Protein AF-F8KYG0-F1 (afdb_monomer_lite)

Secondary structure (DSSP, 8-state):
--HHHHHHHHHHHHHHHHHHHHHHHHHHHHHHHHHHHHHHHHHHS-------TTS-GGGGPPTT--------------PPPPPPPP----TT-----TT--EEEEE----GGGSB-TTT-PBPPP----EEEEEEEETTEEEEEEEE-

InterPro domains:
  IPR024463 Transposase TnpC, homeodomain [PF13007] (32-103)
  IPR052344 Transposase-related protein [PTHR33678] (14-146)

pLDDT: mean 79.39, std 13.05, range [48.59, 97.75]

Structure (mmCIF, N/CA/C/O backbone):
data_AF-F8KYG0-F1
#
_entry.id   AF-F8KYG0-F1
#
loop_
_atom_site.group_PDB
_atom_site.id
_atom_site.type_symbol
_atom_site.label_atom_id
_atom_site.label_alt_id
_atom_site.label_comp_id
_atom_site.label_asym_id
_atom_site.label_entity_id
_atom_site.label_seq_id
_atom_site.pdbx_PDB_ins_code
_atom_site.Cartn_x
_atom_site.Cartn_y
_atom_site.Cartn_z
_atom_site.occupancy
_atom_site.B_iso_or_equiv
_atom_site.auth_seq_id
_atom_site.auth_comp_id
_atom_site.auth_asym_id
_atom_site.auth_atom_id
_atom_site.pdbx_PDB_model_num
ATOM 1 N N . MET A 1 1 ? 33.836 -8.156 -55.244 1.00 54.06 1 MET A N 1
ATOM 2 C CA . MET A 1 1 ? 34.107 -7.925 -53.810 1.00 54.06 1 MET A CA 1
ATOM 3 C C . MET A 1 1 ? 34.883 -9.121 -53.305 1.00 54.06 1 MET A C 1
ATOM 5 O O . MET A 1 1 ? 34.494 -10.247 -53.607 1.00 54.06 1 MET A O 1
ATOM 9 N N . THR A 1 2 ? 36.030 -8.895 -52.675 1.00 76.50 2 THR A N 1
ATOM 10 C CA . THR A 1 2 ? 36.908 -9.973 -52.195 1.00 76.50 2 THR A CA 1
ATOM 11 C C . THR A 1 2 ? 36.320 -10.591 -50.918 1.00 76.50 2 THR A C 1
ATOM 13 O O . THR A 1 2 ? 35.661 -9.911 -50.137 1.00 76.50 2 THR A O 1
ATOM 16 N N . ALA A 1 3 ? 36.529 -11.895 -50.697 1.00 77.50 3 ALA A N 1
ATOM 17 C CA . ALA A 1 3 ? 36.065 -12.613 -49.499 1.00 77.50 3 ALA A CA 1
ATOM 18 C C . ALA A 1 3 ? 36.300 -11.884 -48.148 1.00 77.50 3 ALA A C 1
ATOM 20 O O . ALA A 1 3 ? 35.389 -11.902 -47.317 1.00 77.50 3 ALA A O 1
ATOM 21 N N . PRO A 1 4 ? 37.442 -11.199 -47.910 1.00 81.44 4 PRO A N 1
ATOM 22 C CA . PRO A 1 4 ? 37.635 -10.400 -46.695 1.00 81.44 4 PRO A CA 1
ATOM 23 C C . PRO A 1 4 ? 36.664 -9.217 -46.549 1.00 81.44 4 PRO A C 1
ATOM 25 O O . PRO A 1 4 ? 36.226 -8.940 -45.436 1.00 81.44 4 PRO A O 1
ATOM 28 N N . GLU A 1 5 ? 36.274 -8.539 -47.632 1.00 83.75 5 GLU A N 1
ATOM 29 C CA . GLU A 1 5 ? 35.351 -7.391 -47.565 1.00 83.75 5 GLU A CA 1
ATOM 30 C C . GLU A 1 5 ? 33.942 -7.813 -47.135 1.00 83.75 5 GLU A C 1
ATOM 32 O O . GLU A 1 5 ? 33.272 -7.105 -46.386 1.00 83.75 5 GLU A O 1
ATOM 37 N N . LEU A 1 6 ? 33.493 -8.993 -47.574 1.00 86.44 6 LEU A N 1
ATOM 38 C CA . LEU A 1 6 ? 32.189 -9.536 -47.186 1.00 86.44 6 LEU A CA 1
ATOM 39 C C . LEU A 1 6 ? 32.143 -9.889 -45.696 1.00 86.44 6 LEU A C 1
ATOM 41 O O . LEU A 1 6 ? 31.139 -9.626 -45.035 1.00 86.44 6 LEU A O 1
ATOM 45 N N . LEU A 1 7 ? 33.241 -10.428 -45.156 1.00 90.25 7 LEU A N 1
ATOM 46 C CA . LEU A 1 7 ? 33.363 -10.726 -43.731 1.00 90.25 7 LEU A CA 1
ATOM 47 C C . LEU A 1 7 ? 33.340 -9.444 -42.889 1.00 90.25 7 LEU A C 1
ATOM 49 O O . LEU A 1 7 ? 32.612 -9.375 -41.903 1.00 90.25 7 LEU A O 1
ATOM 53 N N . VAL A 1 8 ? 34.086 -8.415 -43.301 1.00 91.81 8 VAL A N 1
ATOM 54 C CA . VAL A 1 8 ? 34.108 -7.116 -42.609 1.00 91.81 8 VAL A CA 1
ATOM 55 C C . VAL A 1 8 ? 32.717 -6.478 -42.600 1.00 91.81 8 VAL A C 1
ATOM 57 O O . VAL A 1 8 ? 32.253 -6.051 -41.546 1.00 91.81 8 VAL A O 1
ATOM 60 N N . ASN A 1 9 ? 32.004 -6.491 -43.727 1.00 91.19 9 ASN A N 1
ATOM 61 C CA . ASN A 1 9 ? 30.640 -5.959 -43.800 1.00 91.19 9 ASN A CA 1
ATOM 62 C C . ASN A 1 9 ? 29.650 -6.753 -42.931 1.00 91.19 9 ASN A C 1
ATOM 64 O O . ASN A 1 9 ? 28.789 -6.163 -42.280 1.00 91.19 9 ASN A O 1
ATOM 68 N N . SER A 1 10 ? 29.792 -8.080 -42.870 1.00 91.38 10 SER A N 1
ATOM 69 C CA . SER A 1 10 ? 28.989 -8.920 -41.974 1.00 91.38 10 SER A CA 1
ATOM 70 C C . SER A 1 10 ? 29.222 -8.565 -40.504 1.00 91.38 10 SER A C 1
ATOM 72 O O . SER A 1 10 ? 28.263 -8.446 -39.744 1.00 91.38 10 SER A O 1
ATOM 74 N N . LEU A 1 11 ? 30.481 -8.36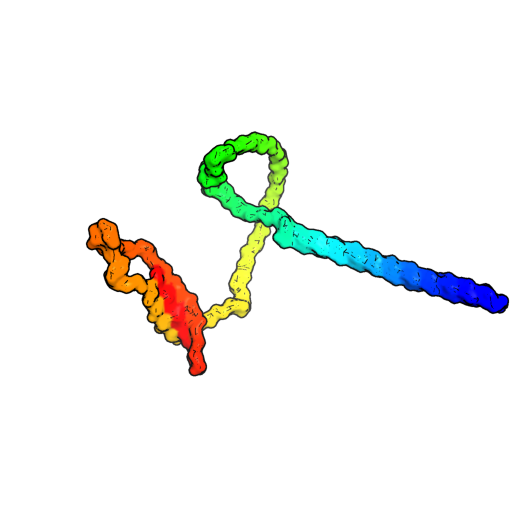6 -40.105 1.00 92.81 11 LEU A N 1
ATOM 75 C CA . LEU A 1 11 ? 30.836 -7.998 -38.734 1.00 92.81 11 LEU A CA 1
ATOM 76 C C . LEU A 1 11 ? 30.332 -6.595 -38.372 1.00 92.81 11 LEU A C 1
ATOM 78 O O . LEU A 1 11 ? 29.818 -6.403 -37.274 1.00 92.81 11 LEU A O 1
ATOM 82 N N . LEU A 1 12 ? 30.414 -5.632 -39.294 1.00 94.38 12 LEU A N 1
ATOM 83 C CA . LEU A 1 12 ? 29.882 -4.280 -39.089 1.00 94.38 12 LEU A CA 1
ATOM 84 C C . LEU A 1 12 ? 28.362 -4.285 -38.893 1.00 94.38 12 LEU A C 1
ATOM 86 O O . LEU A 1 12 ? 27.861 -3.627 -37.982 1.00 94.38 12 LEU A O 1
ATOM 90 N N . ASN A 1 13 ? 27.636 -5.075 -39.688 1.00 93.00 13 ASN A N 1
ATOM 91 C CA . ASN A 1 13 ? 26.192 -5.245 -39.518 1.00 93.00 13 ASN A CA 1
ATOM 92 C C . ASN A 1 13 ? 25.851 -5.883 -38.165 1.00 93.00 13 ASN A C 1
ATOM 94 O O . ASN A 1 13 ? 24.872 -5.506 -37.523 1.00 93.00 13 ASN A O 1
ATOM 98 N N . GLU A 1 14 ? 26.662 -6.839 -37.713 1.00 93.25 14 GLU A N 1
ATOM 99 C CA . GLU A 1 14 ? 26.452 -7.489 -36.424 1.00 93.25 14 GLU A CA 1
ATOM 100 C C . GLU A 1 14 ? 26.726 -6.543 -35.245 1.00 93.25 14 GLU A C 1
ATOM 102 O O . GLU A 1 14 ? 25.975 -6.554 -34.269 1.00 93.25 14 GLU A O 1
ATOM 107 N N . ILE A 1 15 ? 27.751 -5.692 -35.345 1.00 95.06 15 ILE A N 1
ATOM 108 C CA . ILE A 1 15 ? 28.039 -4.642 -34.357 1.00 95.06 15 ILE A CA 1
ATOM 109 C C . ILE A 1 15 ? 26.882 -3.640 -34.304 1.00 95.06 15 ILE A C 1
ATOM 111 O O . ILE A 1 15 ? 26.331 -3.420 -33.229 1.00 95.06 15 ILE A O 1
ATOM 115 N N . ALA A 1 16 ? 26.427 -3.135 -35.453 1.00 95.31 16 ALA A N 1
ATOM 116 C CA . ALA A 1 16 ? 25.303 -2.201 -35.516 1.00 95.31 16 ALA A CA 1
ATOM 117 C C . ALA A 1 16 ? 24.023 -2.792 -34.891 1.00 95.31 16 ALA A C 1
ATOM 119 O O . ALA A 1 16 ? 23.362 -2.150 -34.076 1.00 95.31 16 ALA A O 1
ATOM 120 N N . ALA A 1 17 ? 23.713 -4.058 -35.189 1.00 94.12 17 ALA A N 1
ATOM 121 C CA . ALA A 1 17 ? 22.562 -4.748 -34.608 1.00 94.12 17 ALA A CA 1
ATOM 122 C C . ALA A 1 17 ? 22.698 -4.983 -33.091 1.00 94.12 17 ALA A C 1
ATOM 124 O O . ALA A 1 17 ? 21.694 -5.075 -32.375 1.00 94.12 17 ALA A O 1
ATOM 125 N N . ARG A 1 18 ? 23.925 -5.130 -32.577 1.00 94.44 18 ARG A N 1
ATOM 126 C CA . ARG A 1 18 ? 24.190 -5.227 -31.134 1.00 94.44 18 ARG A CA 1
ATOM 127 C C . ARG A 1 18 ? 24.029 -3.865 -30.461 1.00 94.44 18 ARG A C 1
ATOM 129 O O . ARG A 1 18 ? 23.368 -3.811 -29.424 1.00 94.44 18 ARG A O 1
ATOM 136 N N . ASP A 1 19 ? 24.526 -2.795 -31.069 1.00 96.00 19 ASP A N 1
ATOM 137 C CA . ASP A 1 19 ? 24.418 -1.429 -30.545 1.00 96.00 19 ASP A CA 1
ATOM 138 C C . ASP A 1 19 ? 22.962 -0.955 -30.478 1.00 96.00 19 ASP A C 1
ATOM 140 O O . ASP A 1 19 ? 22.536 -0.403 -29.463 1.00 96.00 19 ASP A O 1
ATOM 144 N N . GLU A 1 20 ? 22.143 -1.272 -31.486 1.00 95.44 20 GLU A N 1
ATOM 145 C CA . GLU A 1 20 ? 20.701 -0.998 -31.442 1.00 95.44 20 GLU A CA 1
ATOM 146 C C . GLU A 1 20 ? 20.008 -1.715 -30.274 1.00 95.44 20 GLU A C 1
ATOM 148 O O . GLU A 1 20 ? 19.171 -1.135 -29.574 1.00 95.44 20 GLU A O 1
ATOM 153 N N . LYS A 1 21 ? 20.375 -2.977 -30.017 1.00 95.75 21 LYS A N 1
ATOM 154 C CA . LYS A 1 21 ? 19.831 -3.747 -28.887 1.00 95.75 21 LYS A CA 1
ATOM 155 C C . LYS A 1 21 ? 20.281 -3.184 -27.544 1.00 95.75 21 LYS A C 1
ATOM 157 O O . LYS A 1 21 ? 19.498 -3.233 -26.595 1.00 95.75 21 LYS A O 1
ATOM 162 N N . ILE A 1 22 ? 21.513 -2.690 -27.444 1.00 96.31 22 ILE A N 1
ATOM 163 C CA . ILE A 1 22 ? 22.028 -2.034 -26.236 1.00 96.31 22 ILE A CA 1
ATOM 164 C C . ILE A 1 22 ? 21.250 -0.738 -25.999 1.00 96.31 22 ILE A C 1
ATOM 166 O O . ILE A 1 22 ? 20.623 -0.599 -24.952 1.00 96.31 22 ILE A O 1
ATOM 170 N N . ALA A 1 23 ? 21.133 0.122 -27.012 1.00 96.31 23 ALA A N 1
ATOM 171 C CA . ALA A 1 23 ? 20.385 1.372 -26.913 1.00 96.31 23 ALA A CA 1
ATOM 172 C C . ALA A 1 23 ? 18.906 1.156 -26.537 1.00 96.31 23 ALA A C 1
ATOM 174 O O . ALA A 1 23 ? 18.337 1.907 -25.739 1.00 96.31 23 ALA A O 1
ATOM 175 N N . ALA A 1 24 ? 18.262 0.117 -27.079 1.00 95.88 24 ALA A N 1
ATOM 176 C CA . ALA A 1 24 ? 16.890 -0.239 -26.720 1.00 95.88 24 ALA A CA 1
ATOM 177 C C . ALA A 1 24 ? 16.767 -0.713 -25.261 1.00 95.88 24 ALA A C 1
ATOM 179 O O . ALA A 1 24 ? 15.799 -0.373 -24.573 1.00 95.88 24 ALA A O 1
ATOM 180 N N . ARG A 1 25 ? 17.744 -1.488 -24.776 1.00 96.31 25 ARG A N 1
ATOM 181 C CA . ARG A 1 25 ? 17.797 -1.947 -23.382 1.00 96.31 25 ARG A CA 1
ATOM 182 C C . ARG A 1 25 ? 18.049 -0.792 -22.421 1.00 96.31 25 ARG A C 1
ATOM 184 O O . ARG A 1 25 ? 17.326 -0.700 -21.434 1.00 96.31 25 ARG A O 1
ATOM 191 N N . ASP A 1 26 ? 18.966 0.113 -22.739 1.00 96.94 26 ASP A N 1
ATOM 192 C CA . ASP A 1 26 ? 19.285 1.272 -21.899 1.00 96.94 26 ASP A CA 1
ATOM 193 C C . ASP A 1 26 ? 18.081 2.202 -21.741 1.00 96.94 26 ASP A C 1
ATOM 195 O O . ASP A 1 26 ? 17.728 2.577 -20.624 1.00 96.94 26 ASP A O 1
ATOM 199 N N . LYS A 1 27 ? 17.352 2.476 -22.833 1.00 96.75 27 LYS A N 1
ATOM 200 C CA . LYS A 1 27 ? 16.082 3.223 -22.769 1.00 96.75 27 LYS A CA 1
ATOM 201 C C . LYS A 1 27 ? 15.076 2.566 -21.824 1.00 96.75 27 LYS A C 1
ATOM 203 O O . LYS A 1 27 ? 14.397 3.251 -21.060 1.00 96.75 27 LYS A O 1
ATOM 208 N N . LYS A 1 28 ? 14.977 1.235 -21.864 1.00 96.75 28 LYS A N 1
ATOM 209 C CA . LYS A 1 28 ? 14.076 0.483 -20.984 1.00 96.75 28 LYS A CA 1
ATOM 210 C C . LYS A 1 28 ? 14.538 0.532 -19.528 1.00 96.75 28 LYS A C 1
ATOM 212 O O . LYS A 1 28 ? 13.695 0.646 -18.645 1.00 96.75 28 LYS A O 1
ATOM 217 N N . ILE A 1 29 ? 15.844 0.470 -19.276 1.00 97.75 29 ILE A N 1
ATOM 218 C CA . ILE A 1 29 ? 16.419 0.583 -17.931 1.00 97.75 29 ILE A CA 1
ATOM 219 C C . ILE A 1 29 ? 16.086 1.946 -17.328 1.00 97.75 29 ILE A C 1
ATOM 221 O O . ILE A 1 29 ? 15.551 1.981 -16.224 1.00 97.75 29 ILE A O 1
ATOM 225 N N . VAL A 1 30 ? 16.317 3.037 -18.063 1.00 97.69 30 VAL A N 1
ATOM 226 C CA . VAL A 1 30 ? 16.002 4.397 -17.595 1.00 97.69 30 VAL A CA 1
ATOM 227 C C . VAL A 1 30 ? 14.518 4.522 -17.258 1.00 97.69 30 VAL A C 1
ATOM 229 O O . VAL A 1 30 ? 14.164 4.921 -16.152 1.00 97.69 30 VAL A O 1
ATOM 232 N N . ASN A 1 31 ? 13.639 4.078 -18.159 1.00 97.44 31 ASN A N 1
ATOM 233 C CA . ASN A 1 31 ? 12.197 4.134 -17.928 1.00 97.44 31 ASN A CA 1
ATOM 234 C C . ASN A 1 31 ? 11.761 3.329 -16.687 1.00 97.44 31 ASN A C 1
ATOM 236 O O . ASN A 1 31 ? 10.923 3.780 -15.908 1.00 97.44 31 ASN A O 1
ATOM 240 N N . LEU A 1 32 ? 12.340 2.142 -16.476 1.00 97.38 32 LEU A N 1
ATOM 241 C CA . LEU A 1 32 ? 12.056 1.325 -15.294 1.00 97.38 32 LEU A CA 1
ATOM 242 C C . LEU A 1 32 ? 12.605 1.961 -14.011 1.00 97.38 32 LEU A C 1
ATOM 244 O O . LEU A 1 32 ? 11.946 1.900 -12.974 1.00 97.38 32 LEU A O 1
ATOM 248 N N . GLN A 1 33 ? 13.783 2.585 -14.063 1.00 97.31 33 GLN A N 1
ATOM 249 C CA . GLN A 1 33 ? 14.360 3.306 -12.928 1.00 97.31 33 GLN A CA 1
ATOM 250 C C . GLN A 1 33 ? 13.481 4.491 -12.514 1.00 97.31 33 GLN A C 1
ATOM 252 O O . GLN A 1 33 ? 13.177 4.622 -11.329 1.00 97.31 33 GLN A O 1
ATOM 257 N N . GLU A 1 34 ? 12.992 5.283 -13.469 1.00 96.38 34 GLU A N 1
ATOM 258 C CA . GLU A 1 34 ? 12.066 6.395 -13.212 1.00 96.38 34 GLU A CA 1
ATOM 259 C C . GLU A 1 34 ? 10.769 5.919 -12.541 1.00 96.38 34 GLU A C 1
ATOM 261 O O . GLU A 1 34 ? 10.323 6.501 -11.549 1.00 96.38 34 GLU A O 1
ATOM 266 N N . GLN A 1 35 ? 10.183 4.819 -13.028 1.00 96.06 35 GLN A N 1
ATOM 267 C CA . GLN A 1 35 ? 8.995 4.223 -12.412 1.00 96.06 35 GLN A CA 1
ATOM 268 C C . GLN A 1 35 ? 9.272 3.748 -10.981 1.00 96.06 35 GLN A C 1
ATOM 270 O O . GLN A 1 35 ? 8.471 3.995 -10.078 1.00 96.06 35 GLN A O 1
ATOM 275 N N . LEU A 1 36 ? 10.412 3.089 -10.749 1.00 95.81 36 LEU A N 1
ATOM 276 C CA . LEU A 1 36 ? 10.803 2.638 -9.415 1.00 95.81 36 LEU A CA 1
ATOM 277 C C . LEU A 1 36 ? 11.011 3.812 -8.460 1.00 95.81 36 LEU A C 1
ATOM 279 O O . LEU A 1 36 ? 10.573 3.743 -7.312 1.00 95.81 36 LEU A O 1
ATOM 283 N N . GLU A 1 37 ? 11.648 4.892 -8.904 1.00 93.88 37 GLU A N 1
ATOM 284 C CA . GLU A 1 37 ? 11.778 6.106 -8.100 1.00 93.88 37 GLU A CA 1
ATOM 285 C C . GLU A 1 37 ? 10.421 6.734 -7.790 1.00 93.88 37 GLU A C 1
ATOM 287 O O . GLU A 1 37 ? 10.176 7.138 -6.650 1.00 93.88 37 GLU A O 1
ATOM 292 N N . TRP A 1 38 ? 9.514 6.773 -8.766 1.00 92.44 38 TRP A N 1
ATOM 293 C CA . TRP A 1 38 ? 8.157 7.267 -8.567 1.00 92.44 38 TRP A CA 1
ATOM 294 C C . TRP A 1 38 ? 7.401 6.443 -7.515 1.00 92.44 38 TRP A C 1
ATOM 296 O O . TRP A 1 38 ? 6.857 7.010 -6.562 1.00 92.44 38 TRP A O 1
ATOM 306 N N . PHE A 1 39 ? 7.438 5.110 -7.608 1.00 91.81 39 PHE A N 1
ATOM 307 C CA . PHE A 1 39 ? 6.824 4.228 -6.612 1.00 91.81 39 PHE A CA 1
ATOM 308 C C . PHE A 1 39 ? 7.478 4.369 -5.236 1.00 91.81 39 PHE A C 1
ATOM 310 O O . PHE A 1 39 ? 6.773 4.451 -4.229 1.00 91.81 39 PHE A O 1
ATOM 317 N N . LYS A 1 40 ? 8.812 4.473 -5.172 1.00 89.62 40 LYS A N 1
ATOM 318 C CA . LYS A 1 40 ? 9.532 4.725 -3.915 1.00 89.62 40 LYS A CA 1
ATOM 319 C C . LYS A 1 40 ? 9.071 6.026 -3.263 1.00 89.62 40 LYS A C 1
ATOM 321 O O . LYS A 1 40 ? 8.847 6.040 -2.058 1.00 89.62 40 LYS A O 1
ATOM 326 N N . ARG A 1 41 ? 8.854 7.095 -4.035 1.00 86.38 41 ARG A N 1
ATOM 327 C CA . ARG A 1 41 ? 8.304 8.365 -3.525 1.00 86.38 41 ARG A CA 1
ATOM 328 C C . ARG A 1 41 ? 6.846 8.243 -3.077 1.00 86.38 41 ARG A C 1
ATOM 330 O O . ARG A 1 41 ? 6.450 8.944 -2.159 1.00 86.38 41 ARG A O 1
ATOM 337 N N . GLN A 1 42 ? 6.041 7.371 -3.676 1.00 83.56 42 GLN A N 1
ATOM 338 C CA . GLN A 1 42 ? 4.656 7.153 -3.232 1.00 83.56 42 GLN A CA 1
ATOM 339 C C . GLN A 1 42 ? 4.561 6.328 -1.940 1.00 83.56 42 GLN A C 1
ATOM 341 O O . GLN A 1 42 ? 3.721 6.608 -1.081 1.00 83.56 42 GLN A O 1
ATOM 346 N N . ILE A 1 43 ? 5.407 5.304 -1.808 1.00 81.38 43 ILE A N 1
ATOM 347 C CA . ILE A 1 43 ? 5.399 4.387 -0.660 1.00 81.38 43 ILE A CA 1
ATOM 348 C C . ILE A 1 43 ? 6.156 4.995 0.524 1.00 81.38 43 ILE A C 1
ATOM 350 O O . ILE A 1 43 ? 5.649 4.987 1.641 1.00 81.38 43 ILE A O 1
ATOM 354 N N . PHE A 1 44 ? 7.347 5.538 0.267 1.00 81.56 44 PHE A N 1
ATOM 355 C CA . PHE A 1 44 ? 8.282 6.025 1.285 1.00 81.56 44 PHE A CA 1
ATOM 356 C C . PHE A 1 44 ? 8.483 7.540 1.265 1.00 81.56 44 PHE A C 1
ATOM 358 O O . PHE A 1 44 ? 9.218 8.072 2.095 1.00 81.56 44 PHE A O 1
ATOM 365 N N . GLY A 1 45 ? 7.881 8.262 0.317 1.00 72.06 45 GLY A N 1
ATOM 366 C CA . GLY A 1 45 ? 7.883 9.718 0.394 1.00 72.06 45 GLY A CA 1
ATOM 367 C C . GLY A 1 45 ? 7.117 10.170 1.625 1.00 72.06 45 GLY A C 1
ATOM 368 O O . GLY A 1 45 ? 6.249 9.456 2.129 1.00 72.06 45 GLY A O 1
ATOM 369 N N . LYS A 1 46 ? 7.449 11.371 2.108 1.00 62.44 46 LYS A N 1
ATOM 370 C CA . LYS A 1 46 ? 6.758 11.999 3.232 1.00 62.44 46 LYS A CA 1
ATOM 371 C C . LYS A 1 46 ? 5.271 12.081 2.898 1.00 62.44 46 LYS A C 1
ATOM 373 O O . LYS A 1 46 ? 4.829 13.001 2.210 1.00 62.44 46 LYS A O 1
ATOM 378 N N . ARG A 1 47 ? 4.496 11.111 3.379 1.00 59.75 47 ARG A N 1
ATOM 379 C CA . ARG A 1 47 ? 3.060 11.269 3.518 1.00 59.75 47 ARG A CA 1
ATOM 380 C C . ARG A 1 47 ? 2.935 12.398 4.515 1.00 59.75 47 ARG A C 1
ATOM 382 O O . ARG A 1 47 ? 3.294 12.232 5.675 1.00 59.75 47 ARG A O 1
ATOM 389 N N . SER A 1 48 ? 2.530 13.575 4.046 1.00 59.12 48 SER A N 1
ATOM 390 C CA . SER A 1 48 ? 1.986 14.568 4.954 1.00 59.12 48 SER A CA 1
ATOM 391 C C . SER A 1 48 ? 0.752 13.901 5.543 1.00 59.12 48 SER A C 1
ATOM 393 O O . SER A 1 48 ? -0.329 13.934 4.947 1.00 59.12 48 SER A O 1
ATOM 395 N N . GLU A 1 49 ? 0.925 13.201 6.662 1.00 56.81 49 GLU A N 1
ATOM 396 C CA . GLU A 1 49 ? -0.186 12.963 7.556 1.00 56.81 49 GLU A CA 1
ATOM 397 C C . GLU A 1 49 ? -0.879 14.309 7.705 1.00 56.81 49 GLU A C 1
ATOM 399 O O . GLU A 1 49 ? -0.240 15.363 7.802 1.00 56.81 49 GLU A O 1
ATOM 404 N N . ARG A 1 50 ? -2.200 14.286 7.570 1.00 48.75 50 ARG A N 1
ATOM 405 C CA . ARG A 1 50 ? -3.018 15.463 7.784 1.00 48.75 50 ARG A CA 1
ATOM 406 C C . ARG A 1 50 ? -2.814 15.838 9.247 1.00 48.75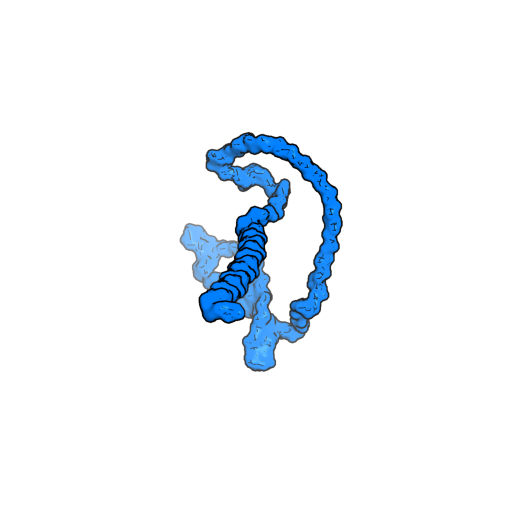 50 ARG A C 1
ATOM 408 O O . ARG A 1 50 ? -3.509 15.304 10.102 1.00 48.75 50 ARG A O 1
ATOM 415 N N . VAL A 1 51 ? -1.846 16.712 9.518 1.00 53.03 51 VAL A N 1
ATOM 416 C CA . VAL A 1 51 ? -1.667 17.325 10.828 1.00 53.03 51 VAL A CA 1
ATOM 417 C C . VAL A 1 51 ? -2.960 18.084 11.062 1.00 53.03 51 VAL A C 1
ATOM 419 O O . VAL A 1 51 ? -3.227 19.106 10.429 1.00 53.03 51 VAL A O 1
ATOM 422 N N . VAL A 1 52 ? -3.839 17.501 11.874 1.00 48.59 52 VAL A N 1
ATOM 423 C CA . VAL A 1 52 ? -5.002 18.201 12.393 1.00 48.59 52 VAL A CA 1
ATOM 424 C C . VAL A 1 52 ? -4.409 19.216 13.355 1.00 48.59 52 VAL A C 1
ATOM 426 O O . VAL A 1 52 ? -4.099 18.899 14.495 1.00 48.59 52 VAL A O 1
ATOM 429 N N . SER A 1 53 ? -4.170 20.418 12.844 1.00 53.31 53 SER A N 1
ATOM 430 C CA . SER A 1 53 ? -3.536 21.556 13.517 1.00 53.31 53 SER A CA 1
ATOM 431 C C . SER A 1 53 ? -4.342 22.116 14.697 1.00 53.31 53 SER A C 1
ATOM 433 O O . SER A 1 53 ? -4.105 23.242 15.108 1.00 53.31 53 SER A O 1
ATOM 435 N N . ASP A 1 54 ? -5.301 21.346 15.206 1.00 55.34 54 ASP A N 1
ATOM 436 C CA . ASP A 1 54 ? -6.213 21.706 16.292 1.00 55.34 54 ASP A CA 1
ATOM 437 C C . ASP A 1 54 ? -5.976 20.850 17.551 1.00 55.34 54 ASP A C 1
ATOM 439 O O . ASP A 1 54 ? -6.663 20.996 18.556 1.00 55.34 54 ASP A O 1
ATOM 443 N N . ALA A 1 55 ? -5.001 19.933 17.516 1.00 53.78 55 ALA A N 1
ATOM 444 C CA . ALA A 1 55 ? -4.516 19.277 18.723 1.00 53.78 55 ALA A CA 1
ATOM 445 C C . ALA A 1 55 ? -3.499 20.205 19.402 1.00 53.78 55 ALA A C 1
ATOM 447 O O . ALA A 1 55 ? -2.482 20.539 18.793 1.00 53.78 55 ALA A O 1
ATOM 448 N N . ASN A 1 56 ? -3.806 20.628 20.634 1.00 56.75 56 ASN A N 1
ATOM 449 C CA . ASN A 1 56 ? -2.960 21.443 21.512 1.00 56.75 56 ASN A CA 1
ATOM 450 C C . ASN A 1 56 ? -1.465 21.176 21.282 1.00 56.75 56 ASN A C 1
ATOM 452 O O . ASN A 1 56 ? -0.968 20.091 21.587 1.00 56.75 56 ASN A O 1
ATOM 456 N N . SER A 1 57 ? -0.741 22.176 20.776 1.00 58.53 57 SER A N 1
ATOM 457 C CA . SER A 1 57 ? 0.700 22.093 20.500 1.00 58.53 57 SER A CA 1
ATOM 458 C C . SER A 1 57 ? 1.529 21.745 21.739 1.00 58.53 57 SER A C 1
ATOM 460 O O . SER A 1 57 ? 2.614 21.185 21.619 1.00 58.53 57 SER A O 1
ATOM 462 N N . GLU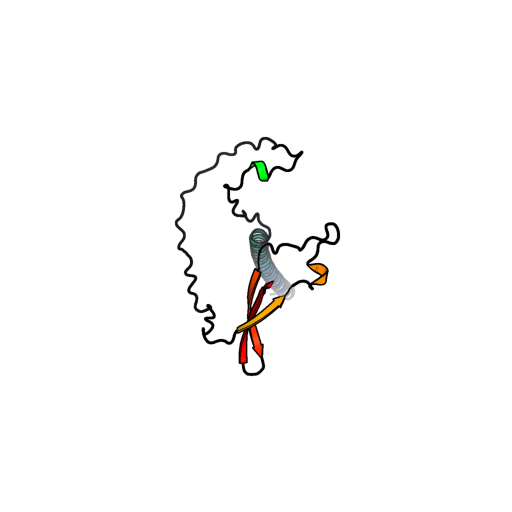 A 1 58 ? 1.004 22.034 22.929 1.00 58.47 58 GLU A N 1
ATOM 463 C CA . GLU A 1 58 ? 1.620 21.680 24.209 1.00 58.47 58 GLU A CA 1
ATOM 464 C C . GLU A 1 58 ? 1.575 20.174 24.502 1.00 58.47 58 GLU A C 1
ATOM 466 O O . GLU A 1 58 ? 2.459 19.652 25.172 1.00 58.47 58 GLU A O 1
ATOM 471 N N . GLN A 1 59 ? 0.596 19.445 23.955 1.00 57.72 59 GLN A N 1
ATOM 472 C CA . GLN A 1 59 ? 0.420 18.012 24.210 1.00 57.72 59 GLN A CA 1
ATOM 473 C C . GLN A 1 59 ? 1.377 17.136 23.382 1.00 57.72 59 GLN A C 1
ATOM 475 O O . GLN A 1 59 ? 1.525 15.948 23.657 1.00 57.72 59 GLN A O 1
ATOM 480 N N . LEU A 1 60 ? 2.034 17.720 22.374 1.00 60.88 60 LEU A N 1
ATOM 481 C CA . LEU A 1 60 ? 2.997 17.045 21.500 1.00 60.88 60 LEU A CA 1
ATOM 482 C C . LEU A 1 60 ? 4.459 17.254 21.928 1.00 60.88 60 LEU A C 1
ATOM 484 O O . LEU A 1 60 ? 5.355 16.700 21.290 1.00 60.88 60 LEU A O 1
ATOM 488 N N . MET A 1 61 ? 4.724 18.037 22.980 1.00 63.75 61 MET A N 1
ATOM 489 C CA . MET A 1 61 ? 6.086 18.252 23.468 1.00 63.75 61 MET A CA 1
ATOM 490 C C . MET A 1 61 ? 6.509 17.137 24.428 1.00 63.75 61 MET A C 1
ATOM 492 O O . MET A 1 61 ? 5.917 16.934 25.486 1.00 63.75 61 MET A O 1
ATOM 496 N N . LEU A 1 62 ? 7.569 16.414 24.058 1.00 65.88 62 LEU A N 1
ATOM 497 C CA . LEU A 1 62 ? 8.239 15.467 24.942 1.00 65.88 62 LEU A CA 1
ATOM 498 C C . LEU A 1 62 ? 9.165 16.248 25.885 1.00 65.88 62 LEU A C 1
ATOM 500 O O . LEU A 1 62 ? 9.985 17.044 25.427 1.00 65.88 62 LEU A O 1
ATOM 504 N N . ALA A 1 63 ? 9.048 16.025 27.195 1.00 68.50 63 ALA A N 1
ATOM 505 C CA . ALA A 1 63 ? 9.868 16.721 28.185 1.00 68.50 63 ALA A CA 1
ATOM 506 C C . ALA A 1 63 ? 11.373 16.539 27.890 1.00 68.50 63 ALA A C 1
ATOM 508 O O . ALA A 1 63 ? 11.851 15.412 27.768 1.00 68.50 63 ALA A O 1
ATOM 509 N N . GLY A 1 64 ? 12.107 17.651 27.764 1.00 68.00 64 GLY A N 1
ATOM 510 C CA . GLY A 1 64 ? 13.540 17.676 27.430 1.00 68.00 64 GLY A CA 1
ATOM 511 C C . GLY A 1 64 ? 13.872 17.952 25.957 1.00 68.00 64 GLY A C 1
ATOM 512 O O . GLY A 1 64 ? 15.044 18.126 25.633 1.00 68.00 64 GLY A O 1
ATOM 513 N N . PHE A 1 65 ? 12.871 18.040 25.076 1.00 65.62 65 PHE A N 1
ATOM 514 C CA . PHE A 1 65 ? 13.028 18.499 23.692 1.00 65.62 65 PHE A CA 1
ATOM 515 C C . PHE A 1 65 ? 12.304 19.833 23.506 1.00 65.62 65 PHE A C 1
ATOM 517 O O . PHE A 1 65 ? 11.204 19.901 22.961 1.00 65.62 65 PHE A O 1
ATOM 524 N N . GLU A 1 66 ? 12.920 20.903 23.997 1.00 70.12 66 GLU A N 1
ATOM 525 C CA . GLU A 1 66 ? 12.470 22.266 23.716 1.00 70.12 66 GLU A CA 1
ATOM 526 C C . GLU A 1 66 ? 12.672 22.564 22.222 1.00 70.12 66 GLU A C 1
ATOM 528 O O . GLU A 1 66 ? 13.678 22.173 21.623 1.00 70.12 66 GLU A O 1
ATOM 533 N N . ASN A 1 67 ? 11.681 23.207 21.598 1.00 61.50 67 ASN A N 1
ATOM 534 C CA . ASN A 1 67 ? 11.699 23.507 20.168 1.00 61.50 67 ASN A CA 1
ATOM 535 C C . ASN A 1 67 ? 12.947 24.327 19.812 1.00 61.50 67 ASN A C 1
ATOM 537 O O . ASN A 1 67 ? 13.054 25.493 20.183 1.00 61.50 67 ASN A O 1
ATOM 541 N N . LEU A 1 68 ? 13.863 23.739 19.038 1.00 62.44 68 LEU A N 1
ATOM 542 C CA . LEU A 1 68 ? 14.842 24.515 18.280 1.00 62.44 68 LEU A CA 1
ATOM 543 C C . LEU A 1 68 ? 14.056 25.458 17.368 1.00 62.44 68 LEU A C 1
ATOM 545 O O . LEU A 1 68 ? 13.174 24.996 16.643 1.00 62.44 68 LEU A O 1
ATOM 549 N N . GLU A 1 69 ? 14.351 26.758 17.430 1.00 57.91 69 GLU A N 1
ATOM 550 C CA . GLU A 1 69 ? 13.709 27.789 16.613 1.00 57.91 69 GLU A CA 1
ATOM 551 C C . GLU A 1 69 ? 13.782 27.397 15.133 1.00 57.91 69 GLU A C 1
ATOM 553 O O . GLU A 1 69 ? 14.801 27.546 14.454 1.00 57.91 69 GLU A O 1
ATOM 558 N N . LEU A 1 70 ? 12.687 26.833 14.627 1.00 61.34 70 LEU A N 1
ATOM 559 C CA . LEU A 1 70 ? 12.534 26.544 13.216 1.00 61.34 70 LEU A CA 1
ATOM 560 C C . LEU A 1 70 ? 12.416 27.892 12.515 1.00 61.34 70 LEU A C 1
ATOM 562 O O . LEU A 1 70 ? 11.407 28.578 12.666 1.00 61.34 70 LEU A O 1
ATOM 566 N N . GLN A 1 71 ? 13.453 28.263 11.760 1.00 60.38 71 GLN A N 1
ATOM 567 C CA . GLN A 1 71 ? 13.419 29.429 10.883 1.00 60.38 71 GLN A CA 1
ATOM 568 C C . GLN A 1 71 ? 12.130 29.411 10.063 1.00 60.38 71 GLN A C 1
ATOM 570 O O . GLN A 1 71 ? 11.814 28.432 9.378 1.00 60.38 71 GLN A O 1
ATOM 575 N N . GLU A 1 72 ? 11.379 30.500 10.168 1.00 59.91 72 GLU A N 1
ATOM 576 C CA . GLU A 1 72 ? 10.086 30.657 9.530 1.00 59.91 72 GLU A CA 1
ATOM 577 C C . GLU A 1 72 ? 10.290 30.796 8.017 1.00 59.91 72 GLU A C 1
ATOM 579 O O . GLU A 1 72 ? 10.505 31.877 7.477 1.00 59.91 72 GLU A O 1
ATOM 584 N N . LEU A 1 73 ? 10.302 29.658 7.320 1.00 66.88 73 LEU A N 1
ATOM 585 C CA . LEU A 1 73 ? 10.333 29.622 5.864 1.00 66.88 73 LEU A CA 1
ATOM 586 C C . LEU A 1 73 ? 9.065 30.294 5.332 1.00 66.88 73 LEU A C 1
ATOM 588 O O . LEU A 1 73 ? 7.955 29.932 5.734 1.00 66.88 73 LEU A O 1
ATOM 592 N N . GLU A 1 74 ? 9.231 31.241 4.408 1.00 69.94 74 GLU A N 1
ATOM 593 C CA . GLU A 1 74 ? 8.130 31.964 3.771 1.00 69.94 74 GLU A CA 1
ATOM 594 C C . GLU A 1 74 ? 7.109 30.982 3.175 1.00 69.94 74 GLU A C 1
ATOM 596 O O . GLU A 1 74 ? 7.355 30.272 2.194 1.00 69.94 74 GLU A O 1
ATOM 601 N N . LYS A 1 75 ? 5.930 30.920 3.796 1.00 74.12 75 LYS A N 1
ATOM 602 C CA . LYS A 1 75 ? 4.840 30.046 3.360 1.00 74.12 75 LYS A CA 1
ATOM 603 C C . LYS A 1 75 ? 4.139 30.700 2.175 1.00 74.12 75 LYS A C 1
ATOM 605 O O . LYS A 1 75 ? 3.464 31.716 2.320 1.00 74.12 75 LYS A O 1
ATOM 610 N N . LYS A 1 76 ? 4.242 30.093 0.992 1.00 77.00 76 LYS A N 1
ATOM 611 C CA . LYS A 1 76 ? 3.463 30.512 -0.179 1.00 77.00 76 LYS A CA 1
ATOM 612 C C . LYS A 1 76 ? 2.013 30.054 -0.027 1.00 77.00 76 LYS A C 1
ATOM 614 O O . LYS A 1 76 ? 1.741 28.855 0.028 1.00 77.00 76 LYS A O 1
ATOM 619 N N . THR A 1 77 ? 1.075 30.996 0.011 1.00 70.94 77 THR A N 1
ATOM 620 C CA . THR A 1 77 ? -0.358 30.692 -0.012 1.00 70.94 77 THR A CA 1
ATOM 621 C C . THR A 1 77 ? -0.749 30.182 -1.401 1.00 70.94 77 THR A C 1
ATOM 623 O O . THR A 1 77 ? -0.513 30.826 -2.422 1.00 70.94 77 THR A O 1
ATOM 626 N N . VAL A 1 78 ? -1.312 28.976 -1.453 1.00 77.25 78 VAL A N 1
ATOM 627 C CA . VAL A 1 78 ? -1.822 28.360 -2.686 1.00 77.25 78 VAL A CA 1
ATOM 628 C C . VAL A 1 78 ? -3.345 28.400 -2.639 1.00 77.25 78 VAL A C 1
ATOM 630 O O . VAL A 1 78 ? -3.941 28.153 -1.593 1.00 77.25 78 VAL A O 1
ATOM 633 N N . VAL A 1 79 ? -3.975 28.718 -3.771 1.00 76.69 79 VAL A N 1
ATOM 634 C CA . VAL A 1 79 ? -5.437 28.793 -3.899 1.00 76.69 79 VAL A CA 1
ATOM 635 C C . VAL A 1 79 ? -6.065 27.450 -3.516 1.00 76.69 79 VAL A C 1
ATOM 637 O O . VAL A 1 79 ? -5.656 26.391 -4.005 1.00 76.69 79 VAL A O 1
ATOM 640 N N . SER A 1 80 ? -7.064 27.493 -2.634 1.00 76.75 80 SER A N 1
ATOM 641 C CA . SER A 1 80 ? -7.815 26.310 -2.231 1.00 76.75 80 SER A CA 1
ATOM 642 C C . SER A 1 80 ? -8.592 25.761 -3.430 1.00 76.75 80 SER A C 1
ATOM 644 O O . SER A 1 80 ? -9.402 26.442 -4.054 1.00 76.75 80 SER A O 1
ATOM 646 N N . HIS A 1 81 ? -8.322 24.510 -3.789 1.00 79.38 81 HIS A N 1
ATOM 647 C CA . HIS A 1 81 ? -9.072 23.812 -4.825 1.00 79.38 81 HIS A CA 1
ATOM 648 C C . HIS A 1 81 ? -10.270 23.105 -4.189 1.00 79.38 81 HIS A C 1
ATOM 650 O O . HIS A 1 81 ? -10.129 22.379 -3.202 1.00 79.38 81 HIS A O 1
ATOM 656 N N . SER A 1 82 ? -11.457 23.289 -4.768 1.00 77.94 82 SER A N 1
ATOM 657 C CA . SER A 1 82 ? -12.637 22.523 -4.370 1.00 77.94 82 SER A CA 1
ATOM 658 C C . SER A 1 82 ? -12.479 21.078 -4.841 1.00 77.94 82 SER A C 1
ATOM 660 O O . SER A 1 82 ? -12.297 20.815 -6.031 1.00 77.94 82 SER A O 1
ATOM 662 N N . ARG A 1 83 ? -12.520 20.124 -3.908 1.00 73.19 83 ARG A N 1
ATOM 663 C CA . ARG A 1 83 ? -12.573 18.696 -4.237 1.00 73.19 83 ARG A CA 1
ATOM 664 C C . ARG A 1 83 ? -14.024 18.251 -4.308 1.00 73.19 83 ARG A C 1
ATOM 666 O O . ARG A 1 83 ? -14.800 18.485 -3.383 1.00 73.19 83 ARG A O 1
ATOM 673 N N . LYS A 1 84 ? -14.372 17.527 -5.373 1.00 79.19 84 LYS A N 1
ATOM 674 C CA . LYS A 1 84 ? -15.641 16.800 -5.438 1.00 79.19 84 LYS A CA 1
ATOM 675 C C . LYS A 1 84 ? -15.668 15.779 -4.298 1.00 79.19 84 LYS A C 1
ATOM 677 O O . LYS A 1 84 ? -14.716 15.014 -4.134 1.00 79.19 84 LYS A O 1
ATOM 682 N N . LYS A 1 85 ? -16.747 15.761 -3.508 1.00 79.62 85 LYS A N 1
ATOM 683 C CA . LYS A 1 85 ? -16.963 14.680 -2.540 1.00 79.62 85 LYS A CA 1
ATOM 684 C C . LYS A 1 85 ? -17.034 13.364 -3.323 1.00 79.62 85 LYS A C 1
ATOM 686 O O . LYS A 1 85 ? -17.811 13.301 -4.278 1.00 79.62 85 LYS A O 1
ATOM 691 N N . PRO A 1 86 ? -16.221 12.351 -2.977 1.00 69.88 86 PRO A N 1
ATOM 692 C CA . PRO A 1 86 ? -16.325 11.057 -3.627 1.00 69.88 86 PRO A CA 1
ATOM 693 C C . PRO A 1 86 ? -17.729 10.516 -3.375 1.00 69.88 86 PRO A C 1
ATOM 695 O O . PRO A 1 86 ? -18.195 10.505 -2.232 1.00 69.88 86 PRO A O 1
ATOM 698 N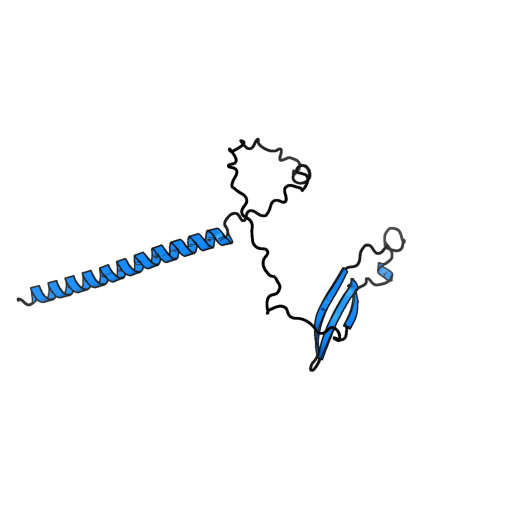 N . ASP A 1 87 ? -18.400 10.109 -4.448 1.00 71.38 87 ASP A N 1
ATOM 699 C CA . ASP A 1 87 ? -19.651 9.380 -4.337 1.00 71.38 87 ASP A CA 1
ATOM 700 C C . ASP A 1 87 ? -19.319 7.998 -3.770 1.00 71.38 87 ASP A C 1
ATOM 702 O O . ASP A 1 87 ? -18.705 7.164 -4.432 1.00 71.38 87 ASP A O 1
ATOM 706 N N . ARG A 1 88 ? -19.625 7.805 -2.486 1.00 64.19 88 ARG A N 1
ATOM 707 C CA . ARG A 1 88 ? -19.407 6.536 -1.779 1.00 64.19 88 ARG A CA 1
ATOM 708 C C . ARG A 1 88 ? -20.540 5.544 -2.034 1.00 64.19 88 ARG A C 1
ATOM 710 O O . ARG A 1 88 ? -20.532 4.467 -1.444 1.00 64.19 88 ARG A O 1
ATOM 717 N N . ASN A 1 89 ? -21.500 5.880 -2.896 1.00 60.59 89 ASN A N 1
ATOM 718 C CA . ASN A 1 89 ? -22.579 4.990 -3.298 1.00 60.59 89 ASN A CA 1
ATOM 719 C C . ASN A 1 89 ? -22.136 4.082 -4.458 1.00 60.59 89 ASN A C 1
ATOM 721 O O . ASN A 1 89 ? -22.793 3.974 -5.490 1.00 60.59 89 ASN A O 1
ATOM 725 N N . GLY A 1 90 ? -20.962 3.467 -4.298 1.00 58.94 90 GLY A N 1
ATOM 726 C CA . GLY A 1 90 ? -20.447 2.488 -5.239 1.00 58.94 90 GLY A CA 1
ATOM 727 C C . GLY A 1 90 ? -21.311 1.229 -5.244 1.00 58.94 90 GLY A C 1
ATOM 728 O O . GLY A 1 90 ? -21.822 0.796 -4.213 1.00 58.94 90 GLY A O 1
ATOM 729 N N . GLN A 1 91 ? -21.419 0.628 -6.421 1.00 59.44 91 GLN A N 1
ATOM 730 C CA . GLN A 1 91 ? -22.034 -0.679 -6.691 1.00 59.44 91 GLN A CA 1
ATOM 731 C C . GLN A 1 91 ? -21.436 -1.826 -5.846 1.00 59.44 91 GLN A C 1
ATOM 733 O O . GLN A 1 91 ? -22.084 -2.849 -5.663 1.00 59.44 91 GLN A O 1
ATOM 738 N N . ASP A 1 92 ? -20.261 -1.615 -5.245 1.00 58.78 92 ASP A N 1
ATOM 739 C CA . ASP A 1 92 ? -19.591 -2.553 -4.333 1.00 58.78 92 ASP A CA 1
ATOM 740 C C . ASP A 1 92 ? -20.134 -2.511 -2.889 1.00 58.78 92 ASP A C 1
ATOM 742 O O . ASP A 1 92 ? -19.598 -3.162 -1.988 1.00 58.78 92 ASP A O 1
ATOM 746 N N . LYS A 1 93 ? -21.189 -1.729 -2.621 1.00 61.97 93 LYS A N 1
ATOM 747 C CA . LYS A 1 93 ? -21.841 -1.709 -1.310 1.00 61.97 93 LYS A CA 1
ATOM 748 C C . LYS A 1 93 ? -22.662 -2.986 -1.132 1.00 61.97 93 LYS A C 1
ATOM 750 O O . LYS A 1 93 ? -23.786 -3.090 -1.617 1.00 61.97 93 LYS A O 1
ATOM 755 N N . ILE A 1 94 ? -22.116 -3.939 -0.380 1.00 66.25 94 ILE A N 1
ATOM 756 C CA . ILE A 1 94 ? -22.855 -5.121 0.074 1.00 66.25 94 ILE A CA 1
ATOM 757 C C . ILE A 1 94 ? -23.988 -4.633 0.989 1.00 66.25 94 ILE A C 1
ATOM 759 O O . ILE A 1 94 ? -23.751 -4.228 2.127 1.00 66.25 94 ILE A O 1
ATOM 763 N N . SER A 1 95 ? -25.219 -4.615 0.476 1.00 69.88 95 SER A N 1
ATOM 764 C CA . SER A 1 95 ? -26.415 -4.343 1.274 1.00 69.88 95 SER A CA 1
ATOM 765 C C . SER A 1 95 ? -26.906 -5.660 1.855 1.00 69.88 95 SER A C 1
ATOM 767 O O . SER A 1 95 ? -27.403 -6.514 1.125 1.00 69.88 95 SER A O 1
ATOM 769 N N . LEU A 1 96 ? -26.751 -5.837 3.164 1.00 74.69 96 LEU A N 1
ATOM 770 C CA . LEU A 1 96 ? -27.307 -6.995 3.851 1.00 74.69 96 LEU A CA 1
ATOM 771 C C . LEU A 1 96 ? -28.829 -6.810 4.003 1.00 74.69 96 LEU A C 1
ATOM 773 O O . LEU A 1 96 ? -29.275 -5.689 4.261 1.00 74.69 96 LEU A O 1
ATOM 777 N N . PRO A 1 97 ? -29.638 -7.870 3.835 1.00 80.75 97 PRO A N 1
ATOM 778 C CA . PRO A 1 97 ? -31.061 -7.816 4.145 1.00 80.75 97 PRO A CA 1
ATOM 779 C C . PRO A 1 97 ? -31.274 -7.601 5.651 1.00 80.75 97 PRO A C 1
ATOM 781 O O . PRO A 1 97 ? -30.556 -8.167 6.472 1.00 80.75 97 PRO A O 1
ATOM 784 N N . ASN A 1 98 ? -32.287 -6.807 6.010 1.00 78.69 98 ASN A N 1
ATOM 785 C CA . ASN A 1 98 ? -32.608 -6.494 7.411 1.00 78.69 98 ASN A CA 1
ATOM 786 C C . ASN A 1 98 ? -33.177 -7.690 8.196 1.00 78.69 98 ASN A C 1
ATOM 788 O O . ASN A 1 98 ? -33.208 -7.645 9.418 1.00 78.69 98 ASN A O 1
ATOM 792 N N . ASP A 1 99 ? -33.629 -8.738 7.504 1.00 83.88 99 ASP A N 1
ATOM 793 C CA . ASP A 1 99 ? -34.249 -9.937 8.092 1.00 83.88 99 ASP A CA 1
ATOM 794 C C . ASP A 1 99 ? -33.225 -11.049 8.398 1.00 83.88 99 ASP A C 1
ATOM 796 O O . ASP A 1 99 ? -33.552 -12.230 8.494 1.00 83.88 99 ASP A O 1
ATOM 800 N N . LEU A 1 100 ? -31.936 -10.700 8.480 1.00 84.19 100 LEU A N 1
ATOM 801 C CA . LEU A 1 100 ? -30.898 -11.678 8.778 1.00 84.19 100 LEU A CA 1
ATOM 802 C C . LEU A 1 100 ? -30.917 -12.017 10.280 1.00 84.19 100 LEU A C 1
ATOM 804 O O . LEU A 1 100 ? -30.857 -11.098 11.100 1.00 84.19 100 LEU A O 1
ATOM 808 N N . PRO A 1 101 ? -30.956 -13.305 10.671 1.00 87.50 101 PRO A N 1
ATOM 809 C CA . PRO A 1 101 ? -31.000 -13.682 12.081 1.00 87.50 101 PRO A CA 1
ATOM 810 C C . PRO A 1 101 ? -29.771 -13.153 12.829 1.00 87.50 101 PRO A C 1
ATOM 812 O O . PRO A 1 101 ? -28.648 -13.266 12.336 1.00 87.50 101 PRO A O 1
ATOM 815 N N . VAL A 1 102 ? -29.970 -12.596 14.026 1.00 87.88 102 VAL A N 1
ATOM 816 C CA . VAL A 1 102 ? -28.894 -12.066 14.881 1.00 87.88 102 VAL A CA 1
ATOM 817 C C . VAL A 1 102 ? -28.622 -13.040 16.028 1.00 87.88 102 VAL A C 1
ATOM 819 O O . VAL A 1 102 ? -29.546 -13.491 16.700 1.00 87.88 102 VAL A O 1
ATOM 822 N N . ARG A 1 103 ? -27.350 -13.378 16.259 1.00 89.31 103 ARG A N 1
ATOM 823 C CA . ARG A 1 103 ? -26.885 -14.183 17.395 1.00 89.31 103 ARG A CA 1
ATOM 824 C C . ARG A 1 103 ? -25.930 -13.363 18.255 1.00 89.31 103 ARG A C 1
ATOM 826 O O . ARG A 1 103 ? -24.816 -13.068 17.821 1.00 89.31 103 ARG A O 1
ATOM 833 N N . THR A 1 104 ? -26.351 -13.051 19.473 1.00 88.38 104 THR A N 1
ATOM 834 C CA . THR A 1 104 ? -25.573 -12.261 20.432 1.00 88.38 104 THR A CA 1
ATOM 835 C C . THR A 1 104 ? -24.677 -13.164 21.282 1.00 88.38 104 THR A C 1
ATOM 837 O O . THR A 1 104 ? -25.108 -14.200 21.785 1.00 88.38 104 THR A O 1
ATOM 840 N N . THR A 1 105 ? -23.402 -12.802 21.416 1.00 86.50 105 THR A N 1
ATOM 841 C CA . THR A 1 105 ? -22.423 -13.451 22.298 1.00 86.50 105 THR A CA 1
ATOM 842 C C . THR A 1 105 ? -21.873 -12.413 23.266 1.00 86.50 105 THR A C 1
ATOM 844 O O . THR A 1 105 ? -21.248 -11.446 22.834 1.00 86.50 105 THR A O 1
ATOM 847 N N . ILE A 1 106 ? -22.082 -12.638 24.561 1.00 86.88 106 ILE A N 1
ATOM 848 C CA . ILE A 1 106 ? -21.575 -11.775 25.629 1.00 86.88 106 ILE A CA 1
ATOM 849 C C . ILE A 1 106 ? -20.219 -12.324 26.072 1.00 86.88 106 ILE A C 1
ATOM 851 O O . ILE A 1 106 ? -20.113 -13.501 26.420 1.00 86.88 106 ILE A O 1
ATOM 855 N N . ILE A 1 107 ? -19.186 -11.488 26.015 1.00 85.00 107 ILE A N 1
ATOM 856 C CA . ILE A 1 107 ? -17.844 -11.791 26.509 1.00 85.00 107 ILE A CA 1
ATOM 857 C C . ILE A 1 107 ? -17.661 -10.958 27.772 1.00 85.00 107 ILE A C 1
ATOM 859 O O . ILE A 1 107 ? -17.399 -9.768 27.689 1.00 85.00 107 ILE A O 1
ATOM 863 N N . ASP A 1 108 ? -17.831 -11.591 28.926 1.00 86.31 108 ASP A N 1
ATOM 864 C CA . ASP A 1 108 ? -17.678 -10.951 30.231 1.00 86.31 108 ASP A CA 1
ATOM 865 C C . ASP A 1 108 ? -16.662 -11.732 31.073 1.00 86.31 108 ASP A C 1
ATOM 867 O O . ASP A 1 108 ? -16.404 -12.919 30.833 1.00 86.31 108 ASP A O 1
ATOM 871 N N . ILE A 1 109 ? -16.072 -11.054 32.051 1.00 84.44 109 ILE A N 1
ATOM 872 C CA . ILE A 1 109 ? -15.243 -11.695 33.067 1.00 84.44 109 ILE A CA 1
ATOM 873 C C . ILE A 1 109 ? -16.124 -12.546 33.995 1.00 84.44 109 ILE A C 1
ATOM 875 O O . ILE A 1 109 ? -17.293 -12.220 34.220 1.00 84.44 109 ILE A O 1
ATOM 879 N N . PRO A 1 110 ? -15.599 -13.656 34.536 1.00 83.94 110 PRO A N 1
ATOM 880 C CA . PRO A 1 110 ? -16.354 -14.485 35.466 1.00 83.94 110 PRO A CA 1
ATOM 881 C C . PRO A 1 110 ? -16.630 -13.729 36.781 1.00 83.94 110 PRO A C 1
ATOM 883 O O . PRO A 1 110 ? -15.915 -12.792 37.143 1.00 83.94 110 PRO A O 1
ATOM 886 N N . ASP A 1 111 ? -17.704 -14.103 37.486 1.00 78.69 111 ASP A N 1
ATOM 887 C CA . ASP A 1 111 ? -18.230 -13.332 38.627 1.00 78.69 111 ASP A CA 1
ATOM 888 C C . ASP A 1 111 ? -17.251 -13.220 39.809 1.00 78.69 111 ASP A C 1
ATOM 890 O O . ASP A 1 111 ? -17.285 -12.246 40.560 1.00 78.69 111 ASP A O 1
ATOM 894 N N . ASP A 1 112 ? -16.336 -14.177 39.947 1.00 76.62 112 ASP A N 1
ATOM 895 C CA . ASP A 1 112 ? -15.237 -14.173 40.917 1.00 76.62 112 ASP A CA 1
ATOM 896 C C . ASP A 1 112 ? -14.187 -13.084 40.635 1.00 76.62 112 ASP A C 1
ATOM 898 O O . ASP A 1 112 ? -13.531 -12.603 41.559 1.00 76.62 112 ASP A O 1
ATOM 902 N N . GLN A 1 113 ? -14.055 -12.651 39.379 1.00 78.12 113 GLN A N 1
ATOM 903 C CA . GLN A 1 113 ? -13.133 -11.596 38.944 1.00 78.12 113 GLN A CA 1
ATOM 904 C C . GLN A 1 113 ? -13.789 -10.211 38.888 1.00 78.12 113 GLN A C 1
ATOM 906 O O . GLN A 1 113 ? -13.095 -9.211 38.712 1.00 78.12 113 GLN A O 1
ATOM 911 N N . LYS A 1 114 ? -15.110 -10.122 39.096 1.00 79.19 114 LYS A N 1
ATOM 912 C CA . LYS A 1 114 ? -15.848 -8.850 39.206 1.00 79.19 114 LYS A CA 1
ATOM 913 C C . LYS A 1 114 ? -15.662 -8.160 40.555 1.00 79.19 114 LYS A C 1
ATOM 915 O O . LYS A 1 114 ? -16.279 -7.127 40.803 1.00 79.19 114 LYS A O 1
ATOM 920 N N . ILE A 1 115 ? -14.827 -8.710 41.431 1.00 82.38 115 ILE A N 1
ATOM 921 C CA . ILE A 1 115 ? -14.498 -8.148 42.738 1.00 82.38 115 ILE A CA 1
ATOM 922 C C . ILE A 1 115 ? -13.019 -7.769 42.725 1.00 82.38 115 ILE A C 1
ATOM 924 O O . ILE A 1 115 ? -12.158 -8.577 42.379 1.00 82.38 115 ILE A O 1
ATOM 928 N N . CYS A 1 116 ? -12.708 -6.531 43.107 1.00 76.75 116 CYS A N 1
ATOM 929 C CA . CYS A 1 116 ? -11.325 -6.084 43.212 1.00 76.75 116 CYS A CA 1
ATOM 930 C C . CYS A 1 116 ? -10.601 -6.868 44.319 1.00 76.75 116 CYS A C 1
ATOM 932 O O . CYS A 1 116 ? -11.031 -6.847 45.472 1.00 76.75 116 CYS A O 1
ATOM 934 N N . GLN A 1 117 ? -9.488 -7.525 43.983 1.00 76.88 117 GLN A N 1
ATOM 935 C CA . GLN A 1 117 ? -8.719 -8.353 44.923 1.00 76.88 117 GLN A CA 1
ATOM 936 C C . GLN A 1 117 ? -8.086 -7.537 46.066 1.00 76.88 117 GLN A C 1
ATOM 938 O O . GLN A 1 117 ? -7.868 -8.072 47.147 1.00 76.88 117 GLN A O 1
ATOM 943 N N . GLU A 1 118 ? -7.850 -6.239 45.849 1.00 77.56 118 GLU A N 1
ATOM 944 C CA . GLU A 1 118 ? -7.216 -5.336 46.821 1.00 77.56 118 GLU A CA 1
ATOM 945 C C . GLU A 1 118 ? -8.228 -4.645 47.752 1.00 77.56 118 GLU A C 1
ATOM 947 O O . GLU A 1 118 ? -7.951 -4.425 48.929 1.00 77.56 118 GLU A O 1
ATOM 952 N N . THR A 1 119 ? -9.413 -4.282 47.245 1.00 76.44 119 THR A N 1
ATOM 953 C CA . THR A 1 119 ? -10.405 -3.488 48.000 1.00 76.44 119 THR A CA 1
ATOM 954 C C . THR A 1 119 ? -11.674 -4.257 48.364 1.00 76.44 119 THR A C 1
ATOM 956 O O . THR A 1 119 ? -12.471 -3.763 49.161 1.00 76.44 119 THR A O 1
ATOM 959 N N . GLY A 1 120 ? -11.894 -5.446 47.791 1.00 78.88 120 GLY A N 1
ATOM 960 C CA . GLY A 1 120 ? -13.089 -6.268 48.015 1.00 78.88 120 GLY A CA 1
ATOM 961 C C . GLY A 1 120 ? -14.389 -5.658 47.478 1.00 78.88 120 GLY A C 1
ATOM 962 O O . GLY A 1 120 ? -15.471 -6.172 47.753 1.00 78.88 120 GLY A O 1
ATOM 963 N N . GLN A 1 121 ? -14.305 -4.551 46.736 1.00 82.00 121 GLN A N 1
ATOM 964 C CA . GLN A 1 121 ? -15.461 -3.865 46.164 1.00 82.00 121 GLN A CA 1
ATOM 965 C C . GLN A 1 121 ? -15.801 -4.416 44.771 1.00 82.00 121 GLN A C 1
ATOM 967 O O . GLN A 1 121 ? -14.889 -4.826 44.043 1.00 82.00 121 GLN A O 1
ATOM 972 N N . PRO A 1 122 ? -17.090 -4.413 44.376 1.00 84.31 122 PRO A N 1
ATOM 973 C CA . PRO A 1 122 ? -17.488 -4.800 43.030 1.00 84.31 122 PRO A CA 1
ATOM 974 C C . PRO A 1 122 ? -16.925 -3.812 42.002 1.00 84.31 122 PRO A C 1
ATOM 976 O O . PRO A 1 122 ? -16.994 -2.594 42.187 1.00 84.31 122 PRO A O 1
ATOM 979 N N . LEU A 1 123 ? -16.368 -4.342 40.917 1.00 83.69 123 LEU A N 1
ATOM 980 C CA . LEU A 1 123 ? -15.905 -3.560 39.780 1.00 83.69 123 LEU A CA 1
ATOM 981 C C . LEU A 1 123 ? -17.101 -2.901 39.086 1.00 83.69 123 LEU A C 1
ATOM 983 O O . LEU A 1 123 ? -18.159 -3.507 38.909 1.00 83.69 123 LEU A O 1
ATOM 987 N N . VAL A 1 124 ? -16.921 -1.646 38.683 1.00 83.62 124 VAL A N 1
ATOM 988 C CA . VAL A 1 124 ? -17.915 -0.901 37.907 1.00 83.62 124 VAL A CA 1
ATOM 989 C C . VAL A 1 124 ? -17.620 -1.108 36.427 1.00 83.62 124 VAL A C 1
ATOM 991 O O . VAL A 1 124 ? -16.482 -0.934 35.995 1.00 83.62 124 VAL A O 1
ATOM 994 N N . GLN A 1 125 ? -18.641 -1.455 35.643 1.00 80.88 125 GLN A N 1
ATOM 995 C CA . GLN A 1 125 ? -18.510 -1.544 34.192 1.00 80.88 125 GLN A CA 1
ATOM 996 C C . GLN A 1 125 ? -18.284 -0.143 33.602 1.00 80.88 125 GLN A C 1
ATOM 998 O O . GLN A 1 125 ? -19.083 0.767 33.832 1.00 80.88 125 GLN A O 1
ATOM 1003 N N . ILE A 1 126 ? -17.203 0.032 32.838 1.00 85.94 126 ILE A N 1
ATOM 1004 C CA . ILE A 1 126 ? -16.865 1.301 32.183 1.00 85.94 126 ILE A CA 1
ATOM 1005 C C . ILE A 1 126 ? -16.798 1.072 30.676 1.00 85.94 126 ILE A C 1
ATOM 1007 O O . ILE A 1 126 ? -15.847 0.485 30.171 1.00 85.94 126 ILE A O 1
ATOM 1011 N N . GLY A 1 127 ? -17.798 1.593 29.965 1.00 78.62 127 GLY A N 1
ATOM 1012 C CA . GLY A 1 127 ? -17.917 1.428 28.518 1.00 78.62 127 GLY A CA 1
ATOM 1013 C C . GLY A 1 127 ? -18.386 0.029 28.112 1.00 78.62 127 GLY A C 1
ATOM 1014 O O . GLY A 1 127 ? -18.351 -0.923 28.888 1.00 78.62 127 GLY A O 1
ATOM 1015 N N . THR A 1 128 ? -18.887 -0.080 26.886 1.00 84.12 128 THR A N 1
ATOM 1016 C CA . THR A 1 128 ? -19.266 -1.358 26.273 1.00 84.12 128 THR A CA 1
ATOM 1017 C C . THR A 1 128 ? -18.956 -1.263 24.791 1.00 84.12 128 THR A C 1
ATOM 1019 O O . THR A 1 128 ? -19.315 -0.269 24.150 1.00 84.12 128 THR A O 1
ATOM 1022 N N . GLU A 1 129 ? -18.291 -2.275 24.246 1.00 86.19 129 GLU A N 1
ATOM 1023 C CA . GLU A 1 129 ? -18.007 -2.354 22.818 1.00 86.19 129 GLU A CA 1
ATOM 1024 C C . GLU A 1 129 ? -18.956 -3.361 22.167 1.00 86.19 129 GLU A C 1
ATOM 1026 O O . GLU A 1 129 ? -18.980 -4.537 22.526 1.00 86.19 129 GLU A O 1
ATOM 1031 N N . VAL A 1 130 ? -19.750 -2.891 21.200 1.00 87.56 130 VAL A N 1
ATOM 1032 C CA . VAL A 1 130 ? -20.672 -3.738 20.433 1.00 87.56 130 VAL A CA 1
ATOM 1033 C C . VAL A 1 130 ? -20.179 -3.841 18.996 1.00 87.56 130 VAL A C 1
ATOM 1035 O O . VAL A 1 130 ? -20.079 -2.845 18.278 1.00 87.56 130 VAL A O 1
ATOM 1038 N N . SER A 1 131 ? -19.886 -5.067 18.569 1.00 85.44 131 SER A N 1
ATOM 1039 C CA . SER A 1 131 ? -19.393 -5.385 17.230 1.00 85.44 131 SER A CA 1
ATOM 1040 C C . SER A 1 131 ? -20.345 -6.321 16.487 1.00 85.44 131 SER A C 1
ATOM 1042 O O . SER A 1 131 ? -20.685 -7.391 16.986 1.00 85.44 131 SER A O 1
ATOM 1044 N N . PHE A 1 132 ? -20.698 -5.973 15.245 1.00 86.81 132 PHE A N 1
ATOM 1045 C CA . PHE A 1 132 ? -21.527 -6.799 14.358 1.00 86.81 132 PHE A CA 1
ATOM 1046 C C . PHE A 1 132 ? -20.675 -7.433 13.254 1.00 86.81 132 PHE A C 1
ATOM 1048 O O . PHE A 1 132 ? -19.963 -6.734 12.530 1.00 86.81 132 PHE A O 1
ATOM 1055 N N . LYS A 1 133 ? -20.746 -8.759 13.099 1.00 85.44 133 LYS A N 1
ATOM 1056 C CA . LYS A 1 133 ? -20.008 -9.513 12.070 1.00 85.44 133 LYS A CA 1
ATOM 1057 C C . LYS A 1 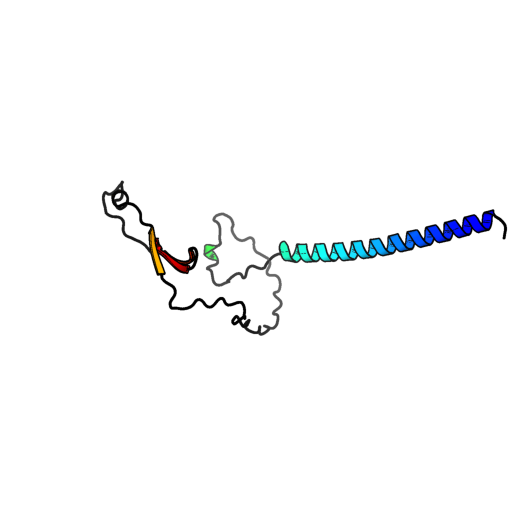133 ? -20.944 -10.434 11.293 1.00 85.44 133 LYS A C 1
ATOM 1059 O O . LYS A 1 133 ? -21.757 -11.122 11.893 1.00 85.44 133 LYS A O 1
ATOM 1064 N N . LEU A 1 134 ? -20.810 -10.494 9.969 1.00 88.75 134 LEU A N 1
ATOM 1065 C CA . LEU A 1 134 ? -21.532 -11.474 9.152 1.00 88.75 134 LEU A CA 1
ATOM 1066 C C . LEU A 1 134 ? -20.897 -12.863 9.325 1.00 88.75 134 LEU A C 1
ATOM 1068 O O . LEU A 1 134 ? -19.695 -13.023 9.116 1.00 88.75 134 LEU A O 1
ATOM 1072 N N . ALA A 1 135 ? -21.700 -13.855 9.693 1.00 87.12 135 ALA A N 1
ATOM 1073 C CA . ALA A 1 135 ? -21.306 -15.247 9.868 1.00 87.12 135 ALA A CA 1
ATOM 1074 C C . ALA A 1 135 ? -22.140 -16.171 8.963 1.00 87.12 135 ALA A C 1
ATOM 1076 O O . ALA A 1 135 ? -23.213 -15.799 8.483 1.00 87.12 135 ALA A O 1
ATOM 1077 N N . HIS A 1 136 ? -21.622 -17.372 8.706 1.00 88.38 136 HIS A N 1
ATOM 1078 C CA . HIS A 1 136 ? -22.210 -18.337 7.779 1.00 88.38 136 HIS A CA 1
ATOM 1079 C C . HIS A 1 136 ? -22.213 -19.744 8.381 1.00 88.38 136 HIS A C 1
ATOM 1081 O O . HIS A 1 136 ? -21.196 -20.211 8.896 1.00 88.38 136 HIS A O 1
ATOM 1087 N N . GLU A 1 137 ? -23.346 -20.421 8.248 1.00 87.56 137 GLU A N 1
ATOM 1088 C CA . GLU A 1 137 ? -23.543 -21.853 8.463 1.00 87.56 13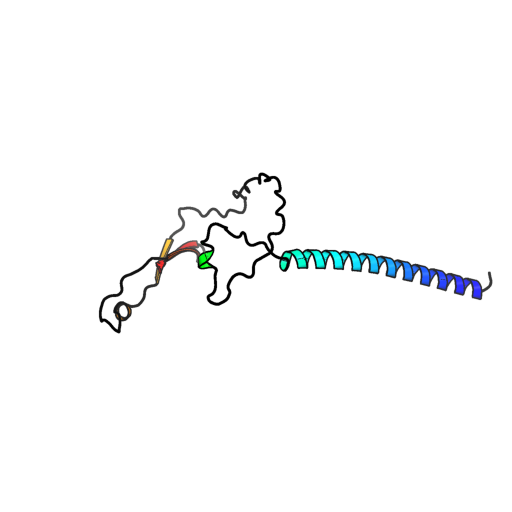7 GLU A CA 1
ATOM 1089 C C . GLU A 1 137 ? -23.955 -22.494 7.132 1.00 87.56 137 GLU A C 1
ATOM 1091 O O . GLU A 1 137 ? -24.522 -21.806 6.285 1.00 87.56 137 GLU A O 1
ATOM 1096 N N . PRO A 1 138 ? -23.703 -23.793 6.901 1.00 87.69 138 PRO A N 1
ATOM 1097 C CA . PRO A 1 138 ? -24.128 -24.451 5.668 1.00 87.69 138 PRO A CA 1
ATOM 1098 C C . PRO A 1 138 ? -25.628 -24.235 5.394 1.00 87.69 138 PRO A C 1
ATOM 1100 O O . PRO A 1 138 ? -26.479 -24.787 6.084 1.00 87.69 138 PRO A O 1
ATOM 1103 N N . GLY A 1 139 ? -25.945 -23.410 4.391 1.00 83.12 139 GLY A N 1
ATOM 1104 C CA . GLY A 1 139 ? -27.319 -23.079 3.999 1.00 83.12 139 GLY A CA 1
ATOM 1105 C C . GLY A 1 139 ? -27.933 -21.831 4.652 1.00 83.12 139 GLY A C 1
ATOM 1106 O O . GLY A 1 139 ? -29.085 -21.532 4.347 1.00 83.12 139 GLY A O 1
ATOM 1107 N N . SER A 1 140 ? -27.215 -21.085 5.504 1.00 84.25 140 SER A N 1
ATOM 1108 C CA . SER A 1 140 ? -27.743 -19.862 6.133 1.00 84.25 140 SER A CA 1
ATOM 1109 C C . SER A 1 140 ? -26.661 -18.839 6.503 1.00 84.25 140 SER A C 1
ATOM 1111 O O . SER A 1 140 ? -25.554 -19.184 6.908 1.00 84.25 140 SER A O 1
ATOM 1113 N N . TYR A 1 141 ? -27.008 -17.553 6.443 1.00 86.69 141 TYR A N 1
ATOM 1114 C CA . TYR A 1 141 ? -26.190 -16.452 6.962 1.00 86.69 141 TYR A CA 1
ATOM 1115 C C . TYR A 1 141 ? -26.853 -15.841 8.198 1.00 86.69 141 TYR A C 1
ATOM 1117 O O . TYR A 1 141 ? -28.078 -15.811 8.295 1.00 86.69 141 TYR A O 1
ATOM 1125 N N . TYR A 1 142 ? -26.052 -15.356 9.143 1.00 88.38 142 TYR A N 1
ATOM 1126 C CA . TYR A 1 142 ? -26.534 -14.696 10.357 1.00 88.38 142 TYR A CA 1
ATOM 1127 C C . TYR A 1 142 ? -25.572 -13.585 10.790 1.00 88.38 142 TYR A C 1
ATOM 1129 O O . TYR A 1 142 ? -24.380 -13.618 10.482 1.00 88.38 142 TYR A O 1
ATOM 1137 N N . ILE A 1 143 ? -26.074 -12.583 11.502 1.00 87.19 143 ILE A N 1
ATOM 1138 C CA . ILE A 1 143 ? -25.256 -11.533 12.111 1.00 87.19 143 ILE A CA 1
ATOM 1139 C C . ILE A 1 143 ? -24.825 -12.027 13.489 1.00 87.19 143 ILE A C 1
ATOM 1141 O O . ILE A 1 143 ? -25.658 -12.356 14.325 1.00 87.19 143 ILE A O 1
ATOM 1145 N N . LYS A 1 144 ? -23.523 -12.083 13.749 1.00 86.81 144 LYS A N 1
ATOM 1146 C CA . LYS A 1 144 ? -22.975 -12.301 15.083 1.00 86.81 144 LYS A CA 1
ATOM 1147 C C . LYS A 1 144 ? -22.735 -10.950 15.744 1.00 86.81 144 LYS A C 1
ATOM 1149 O O . LYS A 1 144 ? -21.859 -10.199 15.314 1.00 86.81 144 LYS A O 1
ATOM 1154 N N . GLU A 1 145 ? -23.511 -10.663 16.774 1.00 87.44 145 GLU A N 1
ATOM 1155 C CA . GLU A 1 145 ? -23.298 -9.528 17.664 1.00 87.44 145 GLU A CA 1
ATOM 1156 C C . GLU A 1 145 ? -22.386 -9.978 18.807 1.00 87.44 145 GLU A C 1
ATOM 1158 O O . GLU A 1 145 ? -22.593 -11.037 19.403 1.00 87.44 145 GLU A O 1
ATOM 1163 N N . ILE A 1 146 ? -21.336 -9.213 19.077 1.00 84.19 146 ILE A N 1
ATOM 1164 C CA . ILE A 1 146 ? -20.379 -9.480 20.149 1.00 84.19 146 ILE A CA 1
ATOM 1165 C C . ILE A 1 146 ? -20.359 -8.249 21.042 1.00 84.19 146 ILE A C 1
ATOM 1167 O O . ILE A 1 146 ? -20.045 -7.163 20.555 1.00 84.19 146 ILE A O 1
ATOM 1171 N N . SER A 1 147 ? -20.696 -8.438 22.315 1.00 81.38 147 SER A N 1
ATOM 1172 C CA . SER A 1 147 ? -20.624 -7.406 23.349 1.00 81.38 147 SER A CA 1
ATOM 1173 C C . SER A 1 147 ? -19.544 -7.778 24.362 1.00 81.38 147 SER A C 1
ATOM 1175 O O . SER A 1 147 ? -19.609 -8.878 24.924 1.00 81.38 147 SER A O 1
ATOM 1177 N N . SER A 1 148 ? -18.587 -6.880 24.585 1.00 79.75 148 SER A N 1
ATOM 1178 C CA . SER A 1 148 ? -17.531 -6.995 25.603 1.00 79.75 148 SER A CA 1
ATOM 1179 C C . SER A 1 148 ? -17.405 -5.729 26.433 1.00 79.75 148 SER A C 1
ATOM 1181 O O . SER A 1 148 ? -17.684 -4.639 25.871 1.00 79.75 148 SER A O 1
#

Foldseek 3Di:
DDPVVVVVVVVVVVVVVVVVVVVVVVVVVVVVVVVVVVVCCVVVNPPPPPPPVPPPPVVPDDPPDDDDPDPPDDDDDDDDDDDDDPPPPDPPPPDDDPPAAEDEDEDDDDPVVQADPVPRHGHDDDDKDWDWDWDDDVPGIHIYIYID

Organism: Parachlamydia acanthamoebae (strain UV7) (NCBI:txid765952)

Sequence (148 aa):
MTAPELLVNSLLNEIAARDEKIAARDKKIVNLQEQLEWFKRQIFGKRSERVVSDANSEQLMLAGFENLELQELEKKTVVSHSRKKPDRNGQDKISLPNDLPVRTTIIDIPDDQKICQETGQPLVQIGTEVSFKLAHEPGSYYIKEISS

Radius of gyration: 34.14 Å; chains: 1; bounding box: 72×56×102 Å